Protein AF-A0AAD8H781-F1 (afdb_monomer_lite)

Organism: NCBI:txid360622

pLDDT: mean 81.79, std 10.8, range [47.66, 94.31]

Structure (mmCIF, N/CA/C/O backbone):
data_AF-A0AAD8H781-F1
#
_entry.id   AF-A0AAD8H781-F1
#
loop_
_atom_site.group_PDB
_atom_site.id
_atom_site.type_symbol
_atom_site.label_atom_id
_atom_site.label_alt_id
_atom_site.label_comp_id
_atom_site.label_asym_id
_atom_site.label_entity_id
_atom_site.label_seq_id
_atom_site.pdbx_PDB_ins_code
_atom_site.Cartn_x
_atom_site.Cartn_y
_atom_site.Cartn_z
_atom_site.occupancy
_atom_site.B_iso_or_equiv
_atom_site.auth_seq_id
_atom_site.auth_comp_id
_atom_site.auth_asym_id
_atom_site.auth_atom_id
_atom_site.pdbx_PDB_model_num
ATOM 1 N N . MET A 1 1 ? -4.425 0.579 -6.143 1.00 68.56 1 MET A N 1
ATOM 2 C CA . MET A 1 1 ? -4.266 0.224 -4.716 1.00 68.56 1 MET A CA 1
ATOM 3 C C . MET A 1 1 ? -4.543 1.413 -3.798 1.00 68.56 1 MET A C 1
ATOM 5 O O . MET A 1 1 ? -5.383 1.272 -2.925 1.00 68.56 1 MET A O 1
ATOM 9 N N . LEU A 1 2 ? -3.986 2.608 -4.055 1.00 74.88 2 LEU A N 1
ATOM 10 C CA . LEU A 1 2 ? -4.232 3.822 -3.244 1.00 74.88 2 LEU A CA 1
ATOM 11 C C . LEU A 1 2 ? -5.713 4.171 -2.997 1.00 74.88 2 LEU A C 1
ATOM 13 O O . LEU A 1 2 ? -6.046 4.651 -1.924 1.00 74.88 2 LEU A O 1
ATOM 17 N N . LEU A 1 3 ? -6.609 3.892 -3.950 1.00 78.12 3 LEU A N 1
ATOM 18 C CA . LEU A 1 3 ? -8.045 4.153 -3.799 1.00 78.12 3 LEU A CA 1
ATOM 19 C C . LEU A 1 3 ? -8.687 3.357 -2.647 1.00 78.12 3 LEU A C 1
ATOM 21 O O . LEU A 1 3 ? -9.537 3.896 -1.951 1.00 78.12 3 LEU A O 1
ATOM 25 N N . MET A 1 4 ? -8.256 2.114 -2.399 1.00 82.06 4 MET A N 1
ATOM 26 C CA . MET A 1 4 ? -8.778 1.299 -1.289 1.00 82.06 4 MET A CA 1
ATOM 27 C C . MET A 1 4 ? -8.369 1.890 0.064 1.00 82.06 4 MET A C 1
ATOM 29 O O . MET A 1 4 ? -9.202 2.040 0.952 1.00 82.06 4 MET A O 1
ATOM 33 N N . PHE A 1 5 ? -7.111 2.318 0.187 1.00 81.94 5 PHE A N 1
ATOM 34 C CA . PHE A 1 5 ? -6.621 3.005 1.382 1.00 81.94 5 PHE A CA 1
ATOM 35 C C . PHE A 1 5 ? -7.244 4.388 1.552 1.00 81.94 5 PHE A C 1
ATOM 37 O O . PHE A 1 5 ? -7.528 4.792 2.673 1.00 81.94 5 PHE A O 1
ATOM 44 N N . PHE A 1 6 ? -7.504 5.107 0.462 1.00 84.31 6 PHE A N 1
ATOM 45 C CA . PHE A 1 6 ? -8.221 6.376 0.509 1.00 84.31 6 PHE A CA 1
ATOM 46 C C . PHE A 1 6 ? -9.639 6.188 1.059 1.00 84.31 6 PHE A C 1
ATOM 48 O O . PHE A 1 6 ? -10.019 6.881 1.997 1.00 84.31 6 PHE A O 1
ATOM 55 N N . ILE A 1 7 ? -10.388 5.205 0.545 1.00 85.19 7 ILE A N 1
ATOM 56 C CA . ILE A 1 7 ? -11.724 4.872 1.059 1.00 85.19 7 ILE A CA 1
ATOM 57 C C . ILE A 1 7 ? -11.644 4.471 2.535 1.00 85.19 7 ILE A C 1
ATOM 59 O O . ILE A 1 7 ? -12.426 4.973 3.333 1.00 85.19 7 ILE A O 1
ATOM 63 N N . TYR A 1 8 ? -10.677 3.632 2.916 1.00 85.31 8 TYR A N 1
ATOM 64 C CA . TYR A 1 8 ? -10.462 3.237 4.310 1.00 85.31 8 TYR A CA 1
ATOM 65 C C . TYR A 1 8 ? -10.233 4.444 5.235 1.00 85.31 8 TYR A C 1
ATOM 67 O O . TYR A 1 8 ? -10.896 4.563 6.261 1.00 85.31 8 TYR A O 1
ATOM 75 N N . ASN A 1 9 ? -9.368 5.385 4.843 1.00 85.00 9 ASN A N 1
ATOM 76 C CA . ASN A 1 9 ? -9.113 6.604 5.617 1.00 85.00 9 ASN A CA 1
ATOM 77 C C . ASN A 1 9 ? -10.349 7.509 5.706 1.00 85.00 9 ASN A C 1
ATOM 79 O O . ASN A 1 9 ? -10.623 8.058 6.769 1.00 85.00 9 ASN A O 1
ATOM 83 N N . VAL A 1 10 ? -11.118 7.648 4.619 1.00 86.81 10 VAL A N 1
ATOM 84 C CA . VAL A 1 10 ? -12.384 8.399 4.632 1.00 86.81 10 VAL A CA 1
ATOM 85 C C . VAL A 1 10 ? -13.385 7.747 5.588 1.00 86.81 10 VAL A C 1
ATOM 87 O O . VAL A 1 10 ? -14.028 8.453 6.356 1.00 86.81 10 VAL A O 1
ATOM 90 N N . VAL A 1 11 ? -13.492 6.415 5.587 1.00 85.06 11 VAL A N 1
ATOM 91 C CA . VAL A 1 11 ? -14.375 5.667 6.496 1.00 85.06 11 VAL A CA 1
ATOM 92 C C . VAL A 1 11 ? -13.957 5.847 7.956 1.00 85.06 11 VAL A C 1
ATOM 94 O O . VAL A 1 11 ? -14.825 6.122 8.780 1.00 85.06 11 VAL A O 1
ATOM 97 N N . ILE A 1 12 ? -12.661 5.758 8.278 1.00 85.69 12 ILE A N 1
ATOM 98 C CA . ILE A 1 12 ? -12.159 6.033 9.636 1.00 85.69 12 ILE A CA 1
ATOM 99 C C . ILE A 1 12 ? -12.498 7.462 10.054 1.00 85.69 12 ILE A C 1
ATOM 101 O O . ILE A 1 12 ? -13.052 7.673 11.125 1.00 85.69 12 ILE A O 1
ATOM 105 N N . LEU A 1 13 ? -12.198 8.446 9.204 1.00 86.19 13 LEU A N 1
ATOM 106 C CA . LEU A 1 13 ? -12.417 9.855 9.522 1.00 86.19 13 LEU A CA 1
ATOM 107 C C . LEU A 1 13 ? -13.909 10.137 9.740 1.00 86.19 13 LEU A C 1
ATOM 109 O O . LEU A 1 13 ? -14.270 10.813 10.699 1.00 86.19 13 LEU A O 1
ATOM 113 N N . LEU A 1 14 ? -14.792 9.568 8.914 1.00 85.06 14 LEU A N 1
ATOM 114 C CA . LEU A 1 14 ? -16.237 9.656 9.128 1.00 85.06 14 LEU A CA 1
ATOM 115 C C . LEU A 1 14 ? -16.683 8.947 10.413 1.00 85.06 14 LEU A C 1
ATOM 117 O O . LEU A 1 14 ? -17.562 9.470 11.090 1.00 85.06 14 LEU A O 1
ATOM 121 N N . SER A 1 15 ? -16.106 7.791 10.746 1.00 82.00 15 SER A N 1
ATOM 122 C CA . SER A 1 15 ? -16.411 7.041 11.976 1.00 82.00 15 SER A CA 1
ATOM 123 C C . SER A 1 15 ? -16.009 7.815 13.235 1.00 82.00 15 SER A C 1
ATOM 125 O O . SER A 1 15 ? -16.761 7.845 14.203 1.00 82.00 15 SER A O 1
ATOM 127 N N . GLU A 1 16 ? -14.846 8.468 13.216 1.00 82.12 16 GLU A N 1
ATOM 128 C CA . GLU A 1 16 ? -14.328 9.262 14.339 1.00 82.12 16 GLU A CA 1
ATOM 129 C C . GLU A 1 16 ? -15.050 10.605 14.477 1.00 82.12 16 GLU A C 1
ATOM 131 O O . GLU A 1 16 ? -15.412 11.040 15.570 1.00 82.12 16 GLU A O 1
ATOM 136 N N . GLN A 1 17 ? -15.278 11.289 13.356 1.00 81.56 17 GLN A N 1
ATOM 137 C CA . GLN A 1 17 ? -15.827 12.641 13.363 1.00 81.56 17 GLN A CA 1
ATOM 138 C C . GLN A 1 17 ? -17.357 12.661 13.425 1.00 81.56 17 GLN A C 1
ATOM 140 O O . GLN A 1 17 ? -17.952 13.698 13.728 1.00 81.56 17 GLN A O 1
ATOM 145 N N . THR A 1 18 ? -18.011 11.536 13.132 1.00 75.38 18 THR A N 1
ATOM 146 C CA . THR A 1 18 ? -19.467 11.449 13.099 1.00 75.38 18 THR A CA 1
ATOM 147 C C . THR A 1 18 ? -19.967 10.189 13.801 1.00 75.38 18 THR A C 1
ATOM 149 O O . THR A 1 18 ? -19.508 9.086 13.539 1.00 75.38 18 THR A O 1
ATOM 152 N N . SER A 1 19 ? -20.997 10.318 14.640 1.00 69.81 19 SER A N 1
ATOM 153 C CA . SER A 1 19 ? -21.649 9.168 15.285 1.00 69.81 19 SER A CA 1
ATOM 154 C C . SER A 1 19 ? -22.527 8.337 14.333 1.00 69.81 19 SER A C 1
ATOM 156 O O . SER A 1 19 ? -23.260 7.459 14.786 1.00 69.81 19 SER A O 1
ATOM 158 N N . PHE A 1 20 ? -22.498 8.611 13.022 1.00 63.72 20 PHE A N 1
ATOM 159 C CA . PHE A 1 20 ? -23.349 7.943 12.032 1.00 63.72 20 PHE A CA 1
ATOM 160 C C . PHE A 1 20 ? -22.930 6.494 11.758 1.00 63.72 20 PHE A C 1
ATOM 162 O O . PHE A 1 20 ? -23.773 5.684 11.376 1.00 63.72 20 PHE A O 1
ATOM 169 N N . LEU A 1 21 ? -21.651 6.160 11.950 1.00 65.44 21 LEU A N 1
ATOM 170 C CA . LEU A 1 21 ? -21.103 4.822 11.728 1.00 65.44 21 LEU A CA 1
ATOM 171 C C . LEU A 1 21 ? -20.196 4.431 12.902 1.00 65.44 21 LEU A C 1
ATOM 173 O O . LEU A 1 21 ? -18.981 4.459 12.743 1.00 65.44 21 LEU A O 1
ATOM 177 N N . PRO A 1 22 ? -20.751 4.069 14.075 1.00 67.19 22 PRO A N 1
ATOM 178 C CA . PRO A 1 22 ? -19.955 3.554 15.183 1.00 67.19 22 PRO A CA 1
ATOM 179 C C . PRO A 1 22 ? -19.439 2.156 14.815 1.00 67.19 22 PRO A C 1
ATOM 181 O O . PRO A 1 22 ? -20.069 1.138 15.115 1.00 67.19 22 PRO A O 1
ATOM 184 N N . LEU A 1 23 ? -18.322 2.100 14.092 1.00 72.19 23 LEU A N 1
ATOM 185 C CA . LEU A 1 23 ? -17.661 0.849 13.753 1.00 72.19 23 LEU A CA 1
ATOM 186 C C . LEU A 1 23 ? -16.808 0.393 14.937 1.00 72.19 23 LEU A C 1
ATOM 188 O O . LEU A 1 23 ? -16.073 1.175 15.529 1.00 72.19 23 LEU A O 1
ATOM 192 N N . LEU A 1 24 ? -16.899 -0.894 15.272 1.00 78.19 24 LEU A N 1
ATOM 193 C CA . LEU A 1 24 ? -16.040 -1.491 16.288 1.00 78.19 24 LEU A CA 1
ATOM 194 C C . LEU A 1 24 ? -14.574 -1.392 15.834 1.00 78.19 24 LEU A C 1
ATOM 196 O O . LEU A 1 24 ? -14.274 -1.737 14.692 1.00 78.19 24 LEU A O 1
ATOM 200 N N . GLU A 1 25 ? -13.668 -1.011 16.734 1.00 73.62 25 GLU A N 1
ATOM 201 C CA . GLU A 1 25 ? -12.220 -0.883 16.480 1.00 73.62 25 GLU A CA 1
ATOM 202 C C . GLU A 1 25 ? -11.642 -2.094 15.715 1.00 73.62 25 GLU A C 1
ATOM 204 O O . GLU A 1 25 ? -10.933 -1.969 14.716 1.00 73.62 25 GLU A O 1
ATOM 209 N N . GLY A 1 26 ? -12.039 -3.306 16.120 1.00 78.31 26 GLY A N 1
ATOM 210 C CA . GLY A 1 26 ? -11.622 -4.543 15.459 1.00 78.31 26 GLY A CA 1
ATOM 211 C C . GLY A 1 26 ? -12.125 -4.672 14.017 1.00 78.31 26 GLY A C 1
ATOM 212 O O . GLY A 1 26 ? -11.415 -5.207 13.167 1.00 78.31 26 GLY A O 1
ATOM 213 N N . ALA A 1 27 ? -13.316 -4.151 13.701 1.00 82.69 27 ALA A N 1
ATOM 214 C CA . ALA A 1 27 ? -13.859 -4.164 12.343 1.00 82.69 27 ALA A CA 1
ATOM 215 C C . ALA A 1 27 ? -13.035 -3.278 11.397 1.00 82.69 27 ALA A C 1
ATOM 217 O O . ALA A 1 27 ? -12.799 -3.672 10.255 1.00 82.69 27 ALA A O 1
ATOM 218 N N . LEU A 1 28 ? -12.531 -2.135 11.875 1.00 83.75 28 LEU A N 1
ATOM 219 C CA . LEU A 1 28 ? -11.623 -1.276 11.107 1.00 83.75 28 LEU A CA 1
ATOM 220 C C . LEU A 1 28 ? -10.312 -2.011 10.790 1.00 83.75 28 LEU A C 1
ATOM 222 O O . LEU A 1 28 ? -9.894 -2.041 9.631 1.00 83.75 28 LEU A O 1
ATOM 226 N N . CYS A 1 29 ? -9.730 -2.713 11.767 1.00 84.88 29 CYS A N 1
ATOM 227 C CA . CYS A 1 29 ? -8.548 -3.553 11.541 1.00 84.88 29 CYS A CA 1
ATOM 228 C C . CYS A 1 29 ? -8.794 -4.691 10.526 1.00 84.88 29 CYS A C 1
ATOM 230 O O . CYS A 1 29 ? -7.924 -4.978 9.700 1.00 84.88 29 CYS A O 1
ATOM 232 N N . PHE A 1 30 ? -9.978 -5.316 10.519 1.00 85.50 30 PHE A N 1
ATOM 233 C CA . PHE A 1 30 ? -10.328 -6.329 9.510 1.00 85.50 30 PHE A CA 1
ATOM 234 C C . PHE A 1 30 ? -10.502 -5.741 8.105 1.00 85.50 30 PHE A C 1
ATOM 236 O O . PHE A 1 30 ? -10.071 -6.353 7.121 1.00 85.50 30 PHE A O 1
ATOM 243 N N . ILE A 1 31 ? -11.097 -4.551 7.992 1.00 86.44 31 ILE A N 1
ATOM 244 C CA . ILE A 1 31 ? -11.222 -3.839 6.713 1.00 86.44 31 ILE A CA 1
ATOM 245 C C . ILE A 1 31 ? -9.829 -3.479 6.181 1.00 86.44 31 ILE A C 1
ATOM 247 O O . ILE A 1 31 ? -9.543 -3.733 5.009 1.00 86.44 31 ILE A O 1
ATOM 251 N N . ALA A 1 32 ? -8.939 -2.978 7.045 1.00 86.25 32 ALA A N 1
ATOM 252 C CA . ALA A 1 32 ? -7.545 -2.704 6.697 1.00 86.25 32 ALA A CA 1
ATOM 253 C C . ALA A 1 32 ? -6.826 -3.966 6.202 1.00 86.25 32 ALA A C 1
ATOM 255 O O . ALA A 1 32 ? -6.233 -3.969 5.124 1.00 86.25 32 ALA A O 1
ATOM 256 N N . SER A 1 33 ? -6.943 -5.066 6.951 1.00 87.94 33 SER A N 1
ATOM 257 C CA . SER A 1 33 ? -6.357 -6.361 6.594 1.00 87.94 33 SER A CA 1
ATOM 258 C C . SER A 1 33 ? -6.857 -6.862 5.233 1.00 87.94 33 SER A C 1
ATOM 260 O O . SER A 1 33 ? -6.070 -7.329 4.412 1.00 87.94 33 SER A O 1
ATOM 262 N N . THR A 1 34 ? -8.148 -6.683 4.939 1.00 88.31 34 THR A N 1
ATOM 263 C CA . THR A 1 34 ? -8.740 -7.058 3.646 1.00 88.31 34 THR A CA 1
ATOM 264 C C . THR A 1 34 ? -8.181 -6.214 2.497 1.00 88.31 34 THR A C 1
ATOM 266 O O . THR A 1 34 ? -7.866 -6.758 1.435 1.00 88.31 34 THR A O 1
ATOM 269 N N . ALA A 1 35 ? -7.998 -4.906 2.706 1.00 89.50 35 ALA A N 1
ATOM 270 C CA . ALA A 1 35 ? -7.378 -4.025 1.717 1.00 89.50 35 ALA A CA 1
ATOM 271 C C . ALA A 1 35 ? -5.927 -4.441 1.415 1.00 89.50 35 ALA A C 1
ATOM 273 O O . ALA A 1 35 ? -5.558 -4.570 0.245 1.00 89.50 35 ALA A O 1
ATOM 274 N N . PHE A 1 36 ? -5.138 -4.746 2.451 1.00 90.94 36 PHE A N 1
ATOM 275 C CA . PHE A 1 36 ? -3.784 -5.278 2.281 1.00 90.94 36 PHE A CA 1
ATOM 276 C C . PHE A 1 36 ? -3.768 -6.666 1.633 1.00 90.94 36 PHE A C 1
ATOM 278 O O . PHE A 1 36 ? -2.864 -6.967 0.862 1.00 90.94 36 PHE A O 1
ATOM 285 N N . CYS A 1 37 ? -4.770 -7.511 1.879 1.00 90.75 37 CYS A N 1
ATOM 286 C CA . CYS A 1 37 ? -4.863 -8.833 1.258 1.00 90.75 37 CYS A CA 1
ATOM 287 C C . CYS A 1 37 ? -5.074 -8.741 -0.265 1.00 90.75 37 CYS A C 1
ATOM 289 O O . CYS A 1 37 ? -4.432 -9.460 -1.034 1.00 90.75 37 CYS A O 1
ATOM 291 N N . ALA A 1 38 ? -5.905 -7.799 -0.725 1.00 90.19 38 ALA A N 1
ATOM 292 C CA . ALA A 1 38 ? -6.066 -7.527 -2.155 1.00 90.19 38 ALA A CA 1
ATOM 293 C C . ALA A 1 38 ? -4.752 -7.047 -2.802 1.00 90.19 38 ALA A C 1
ATOM 295 O O . ALA A 1 38 ? -4.409 -7.462 -3.911 1.00 90.19 38 ALA A O 1
ATOM 296 N N . GLU A 1 39 ? -3.994 -6.206 -2.099 1.00 90.12 39 GLU A N 1
ATOM 297 C CA . GLU A 1 39 ? -2.684 -5.738 -2.553 1.00 90.12 39 GLU A CA 1
ATOM 298 C C . 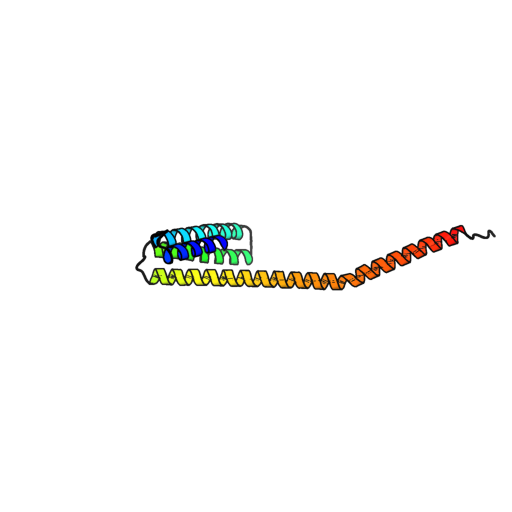GLU A 1 39 ? -1.623 -6.849 -2.549 1.00 90.12 39 GLU A C 1
ATOM 300 O O . GLU A 1 39 ? -0.845 -6.961 -3.499 1.00 90.12 39 GLU A O 1
ATOM 305 N N . TYR A 1 40 ? -1.632 -7.716 -1.536 1.00 90.44 40 TYR A N 1
ATOM 306 C CA . TYR A 1 40 ? -0.757 -8.882 -1.455 1.00 90.44 40 TYR A CA 1
ATOM 307 C C . TYR A 1 40 ? -0.916 -9.767 -2.689 1.00 90.44 40 TYR A C 1
ATOM 309 O O . TYR A 1 40 ? 0.075 -10.117 -3.328 1.00 90.44 40 TYR A O 1
ATOM 317 N N . LEU A 1 41 ? -2.159 -10.088 -3.063 1.00 89.81 41 LEU A N 1
ATOM 318 C CA . LEU A 1 41 ? -2.439 -10.899 -4.247 1.00 89.81 41 LEU A CA 1
ATOM 319 C C . LEU A 1 41 ? -1.954 -10.220 -5.528 1.00 89.81 41 LEU A C 1
ATOM 321 O O . LEU A 1 41 ? -1.412 -10.893 -6.404 1.00 89.81 41 LEU A O 1
ATOM 325 N N . LEU A 1 42 ? -2.099 -8.897 -5.630 1.00 88.69 42 LEU A N 1
ATOM 326 C CA . LEU A 1 42 ? -1.608 -8.146 -6.781 1.00 88.69 42 LEU A CA 1
ATOM 327 C C . LEU A 1 42 ? -0.088 -8.271 -6.906 1.00 88.69 42 LEU A C 1
ATOM 329 O O . LEU A 1 42 ? 0.400 -8.660 -7.968 1.00 88.69 42 LEU A O 1
ATOM 333 N N . PHE A 1 43 ? 0.661 -7.990 -5.839 1.00 86.94 43 PHE A N 1
ATOM 334 C CA . PHE A 1 43 ? 2.121 -8.082 -5.883 1.00 86.94 43 PHE A CA 1
ATOM 335 C C . PHE A 1 43 ? 2.623 -9.514 -6.001 1.00 86.94 43 PHE A C 1
ATOM 337 O O . PHE A 1 43 ? 3.631 -9.739 -6.663 1.00 86.94 43 PHE A O 1
ATOM 344 N N . TYR A 1 44 ? 1.918 -10.485 -5.428 1.00 88.06 44 TYR A N 1
ATOM 345 C CA . TYR A 1 44 ? 2.262 -11.893 -5.561 1.00 88.06 44 TYR A CA 1
ATOM 346 C C . TYR A 1 44 ? 2.105 -12.366 -7.010 1.00 88.06 44 TYR A C 1
ATOM 348 O O . TYR A 1 44 ? 3.045 -12.907 -7.593 1.00 88.06 44 TYR A O 1
ATOM 356 N N . CYS A 1 45 ? 0.957 -12.088 -7.634 1.00 86.19 45 CYS A N 1
ATOM 357 C CA . CYS A 1 45 ? 0.730 -12.395 -9.046 1.00 86.19 45 CYS A CA 1
ATOM 358 C C . CYS A 1 45 ? 1.701 -11.643 -9.959 1.00 86.19 45 CYS A C 1
ATOM 360 O O . CYS A 1 45 ? 2.144 -12.186 -10.963 1.00 86.19 45 CYS A O 1
ATOM 362 N N . HIS A 1 46 ? 2.067 -10.411 -9.612 1.00 85.38 46 HIS A N 1
ATOM 363 C CA . HIS A 1 46 ? 3.048 -9.654 -10.378 1.00 85.38 46 HIS A CA 1
ATOM 364 C C . HIS A 1 46 ? 4.468 -10.223 -10.210 1.00 85.38 46 HIS A C 1
ATOM 366 O O . HIS A 1 46 ? 5.194 -10.378 -11.187 1.00 85.38 46 HIS A O 1
ATOM 372 N N . SER A 1 47 ? 4.848 -10.632 -8.998 1.00 83.19 47 SER A N 1
ATOM 373 C CA . SER A 1 47 ? 6.160 -11.218 -8.702 1.00 83.19 47 SER A CA 1
ATOM 374 C C . SER A 1 47 ? 6.410 -12.515 -9.476 1.00 83.19 47 SER A C 1
ATOM 376 O O . SER A 1 47 ? 7.530 -12.742 -9.925 1.00 83.19 47 SER A O 1
ATOM 378 N N . THR A 1 48 ? 5.385 -13.345 -9.700 1.00 83.50 48 THR A N 1
ATOM 379 C CA . THR A 1 48 ? 5.539 -14.613 -10.441 1.00 83.50 48 THR A CA 1
ATOM 380 C C . THR A 1 48 ? 5.778 -14.428 -11.942 1.00 83.50 48 THR A C 1
ATOM 382 O O . THR A 1 48 ? 6.274 -15.349 -12.596 1.00 83.50 48 THR A O 1
ATOM 385 N N . ILE A 1 49 ? 5.472 -13.246 -12.486 1.00 80.44 49 ILE A N 1
ATOM 386 C CA . ILE A 1 49 ? 5.651 -12.911 -13.906 1.00 80.44 49 ILE A CA 1
ATOM 387 C C . ILE A 1 49 ? 7.089 -12.442 -14.190 1.00 80.44 49 ILE A C 1
ATOM 389 O O . ILE A 1 49 ? 7.609 -12.679 -15.282 1.00 80.44 49 ILE A O 1
ATOM 393 N N . HIS A 1 50 ? 7.767 -11.845 -13.207 1.00 79.69 50 HIS A N 1
ATOM 394 C CA . HIS A 1 50 ? 9.125 -11.319 -13.356 1.00 79.69 50 HIS A CA 1
ATOM 395 C C . HIS A 1 50 ? 10.180 -12.289 -12.800 1.00 79.69 50 HIS A C 1
ATOM 397 O O . HIS A 1 50 ? 10.072 -12.794 -11.685 1.00 79.69 50 HIS A O 1
ATOM 403 N N . LYS A 1 51 ? 11.261 -12.528 -13.556 1.00 80.62 51 LYS A N 1
ATOM 404 C CA . LYS A 1 51 ? 12.446 -13.271 -13.082 1.00 80.62 51 LYS A CA 1
ATOM 405 C C . LYS A 1 51 ? 13.643 -12.331 -12.951 1.00 80.62 51 LYS A C 1
ATOM 407 O O . LYS A 1 51 ? 13.817 -11.435 -13.767 1.00 80.62 51 LYS A O 1
ATOM 412 N N . GLY A 1 52 ? 14.491 -12.552 -11.946 1.00 83.81 52 GLY A N 1
ATOM 413 C CA . GLY A 1 52 ? 15.681 -11.727 -11.694 1.00 83.81 52 GLY A CA 1
ATOM 414 C C . GLY A 1 52 ? 15.485 -10.704 -10.572 1.00 83.81 52 GLY A C 1
ATOM 415 O O . GLY A 1 52 ? 14.706 -10.939 -9.649 1.00 83.81 52 GLY A O 1
ATOM 416 N N . LEU A 1 53 ? 16.229 -9.593 -10.610 1.00 84.69 53 LEU A N 1
ATOM 417 C CA . LEU A 1 53 ? 16.282 -8.604 -9.519 1.00 84.69 53 LEU A CA 1
ATOM 418 C C . LEU A 1 53 ? 14.924 -7.929 -9.255 1.00 84.69 53 LEU A C 1
ATOM 420 O O . LEU A 1 53 ? 14.542 -7.738 -8.105 1.00 84.69 53 LEU A O 1
ATOM 424 N N . GLU A 1 54 ? 14.171 -7.645 -10.317 1.00 83.94 54 GLU A N 1
ATOM 425 C CA . GLU A 1 54 ? 12.812 -7.097 -10.242 1.00 83.94 54 GLU A CA 1
ATOM 426 C C . GLU A 1 54 ? 11.862 -8.043 -9.487 1.00 83.94 54 GLU A C 1
ATOM 428 O O . GLU A 1 54 ? 11.140 -7.622 -8.587 1.00 83.94 54 GLU A O 1
ATOM 433 N N . GLY A 1 55 ? 11.944 -9.352 -9.753 1.00 84.19 55 GLY A N 1
ATOM 434 C CA . GLY A 1 55 ? 11.160 -10.362 -9.037 1.00 84.19 55 GLY A CA 1
ATOM 435 C C . GLY A 1 55 ? 11.476 -10.417 -7.536 1.00 84.19 55 GLY A C 1
ATOM 436 O O . GLY A 1 55 ? 10.556 -10.523 -6.725 1.00 84.19 55 GLY A O 1
ATOM 437 N N . HIS A 1 56 ? 12.753 -10.273 -7.153 1.00 87.56 56 HIS A N 1
ATOM 438 C CA . HIS A 1 56 ? 13.166 -10.221 -5.741 1.00 87.56 56 HIS A CA 1
ATOM 439 C C . HIS A 1 56 ? 12.632 -8.973 -5.031 1.00 87.56 56 HIS A C 1
ATOM 441 O O . HIS A 1 56 ? 12.201 -9.062 -3.882 1.00 87.56 56 HIS A O 1
ATOM 447 N N . TYR A 1 57 ? 12.618 -7.825 -5.715 1.00 87.88 57 TYR A N 1
ATOM 448 C CA . TYR A 1 57 ? 12.015 -6.603 -5.189 1.00 87.88 57 TYR A CA 1
ATOM 449 C C . TYR A 1 57 ? 10.515 -6.786 -4.923 1.00 87.88 57 TYR A C 1
ATOM 451 O O . TYR A 1 57 ? 10.039 -6.464 -3.833 1.00 87.88 57 TYR A O 1
ATOM 459 N N . HIS A 1 58 ? 9.776 -7.378 -5.866 1.00 88.62 58 HIS A N 1
ATOM 460 C CA . HIS A 1 58 ? 8.356 -7.664 -5.655 1.00 88.62 58 HIS A CA 1
ATOM 461 C C . HIS A 1 58 ? 8.119 -8.662 -4.518 1.00 88.62 58 HIS A C 1
ATOM 463 O O . HIS A 1 58 ? 7.179 -8.480 -3.752 1.00 88.62 58 HIS A O 1
ATOM 469 N N . LEU A 1 59 ? 8.990 -9.660 -4.341 1.00 88.75 59 LEU A N 1
ATOM 470 C CA . LEU A 1 59 ? 8.897 -10.613 -3.230 1.00 88.75 59 LEU A CA 1
ATOM 471 C C . LEU A 1 59 ? 9.086 -9.921 -1.868 1.00 88.75 59 LEU A C 1
ATOM 473 O O . LEU A 1 59 ? 8.310 -10.159 -0.943 1.00 88.75 59 LEU A O 1
ATOM 477 N N . LEU A 1 60 ? 10.057 -9.010 -1.745 1.00 90.94 60 LEU A N 1
ATOM 478 C CA . LEU A 1 60 ? 10.220 -8.196 -0.531 1.00 90.94 60 LEU A CA 1
ATOM 479 C C . LEU A 1 60 ? 8.970 -7.357 -0.236 1.00 90.94 60 LEU A C 1
ATOM 481 O O . LEU A 1 60 ? 8.547 -7.260 0.916 1.00 90.94 60 LEU A O 1
ATOM 485 N N . LEU A 1 61 ? 8.348 -6.801 -1.276 1.00 90.44 61 LEU A N 1
ATOM 486 C CA . LEU A 1 61 ? 7.107 -6.039 -1.151 1.00 90.44 61 LEU A CA 1
ATOM 487 C C . LEU A 1 61 ? 5.946 -6.920 -0.659 1.00 90.44 61 LEU A C 1
ATOM 489 O O . LEU A 1 61 ? 5.202 -6.524 0.234 1.00 90.44 61 LEU A O 1
ATOM 493 N N . VAL A 1 62 ? 5.839 -8.146 -1.178 1.00 92.62 62 VAL A N 1
ATOM 494 C CA . VAL A 1 62 ? 4.863 -9.158 -0.741 1.00 92.62 62 VAL A CA 1
ATOM 495 C C . VAL A 1 62 ? 5.045 -9.499 0.744 1.00 92.62 62 VAL A C 1
ATOM 497 O O . VAL A 1 62 ? 4.057 -9.582 1.475 1.00 92.62 62 VAL A O 1
ATOM 500 N N . LEU A 1 63 ? 6.287 -9.646 1.221 1.00 93.00 63 LEU A N 1
ATOM 501 C CA . LEU A 1 63 ? 6.574 -9.891 2.641 1.00 93.00 63 LEU A CA 1
ATOM 502 C C . LEU A 1 63 ? 6.190 -8.703 3.531 1.00 93.00 63 LEU A C 1
ATOM 504 O O . LEU A 1 63 ? 5.612 -8.906 4.599 1.00 93.00 63 LEU A O 1
ATOM 508 N N . LEU A 1 64 ? 6.468 -7.474 3.092 1.00 94.12 64 LEU A N 1
ATOM 509 C CA . LEU A 1 64 ? 6.082 -6.268 3.827 1.00 94.12 64 LEU A CA 1
ATOM 510 C C . LEU A 1 64 ? 4.556 -6.147 3.949 1.00 94.12 64 LEU A C 1
ATOM 512 O O . LEU A 1 64 ? 4.043 -5.867 5.033 1.00 94.12 64 LEU A O 1
ATOM 516 N N . VAL A 1 65 ? 3.821 -6.410 2.866 1.00 93.56 65 VAL A N 1
ATOM 517 C CA . VAL A 1 65 ? 2.351 -6.400 2.892 1.00 93.56 65 VAL A CA 1
ATOM 518 C C . VAL A 1 65 ? 1.811 -7.532 3.773 1.00 93.56 65 VAL A C 1
ATOM 520 O O . VAL A 1 65 ? 0.896 -7.300 4.559 1.00 93.56 65 VAL A O 1
ATOM 523 N N . ALA A 1 66 ? 2.408 -8.729 3.739 1.00 93.75 66 ALA A N 1
ATOM 524 C CA . ALA A 1 66 ? 2.042 -9.811 4.659 1.00 93.75 66 ALA A CA 1
ATOM 525 C C . ALA A 1 66 ? 2.241 -9.420 6.131 1.00 93.75 66 ALA A C 1
ATOM 527 O O . ALA A 1 66 ? 1.405 -9.741 6.976 1.00 93.75 66 ALA A O 1
ATOM 528 N N . PHE A 1 67 ? 3.314 -8.690 6.437 1.00 94.31 67 PHE A N 1
ATOM 529 C CA . PHE A 1 67 ? 3.555 -8.167 7.778 1.00 94.31 67 PHE A CA 1
ATOM 530 C C . PHE A 1 67 ? 2.482 -7.148 8.200 1.00 94.31 67 PHE A C 1
ATOM 532 O O . PHE A 1 67 ? 1.997 -7.216 9.329 1.00 94.31 67 PHE A O 1
ATOM 539 N N . CYS A 1 68 ? 2.031 -6.282 7.284 1.00 93.62 68 CYS A N 1
ATOM 540 C CA . CYS A 1 68 ? 0.907 -5.367 7.528 1.00 93.62 68 CYS A CA 1
ATOM 541 C C . CYS A 1 68 ? -0.395 -6.128 7.830 1.00 93.62 68 CYS A C 1
ATOM 543 O O . CYS A 1 68 ? -1.092 -5.795 8.787 1.00 93.62 68 CYS A O 1
ATOM 545 N N . ILE A 1 69 ? -0.696 -7.191 7.071 1.00 93.38 69 ILE A N 1
ATOM 546 C CA . ILE A 1 69 ? -1.874 -8.050 7.288 1.00 93.38 69 ILE A CA 1
ATOM 547 C C . ILE A 1 69 ? -1.830 -8.679 8.682 1.00 93.38 69 ILE A C 1
ATOM 549 O O . ILE A 1 69 ? -2.804 -8.579 9.429 1.00 93.38 69 ILE A O 1
ATOM 553 N N . LEU A 1 70 ? -0.708 -9.315 9.034 1.00 94.12 70 LEU A N 1
ATOM 554 C CA . LEU A 1 70 ? -0.537 -9.992 10.321 1.00 94.12 70 LEU A CA 1
ATOM 555 C C . LEU A 1 70 ? -0.644 -9.015 11.488 1.00 94.12 70 LEU A C 1
ATOM 557 O O . LEU A 1 70 ? -1.310 -9.317 12.475 1.00 94.12 70 LEU A O 1
ATOM 561 N N . SER A 1 71 ? -0.024 -7.844 11.365 1.00 92.06 71 SER A N 1
ATOM 562 C CA . SER A 1 71 ? -0.054 -6.826 12.408 1.00 92.06 71 SER A CA 1
ATOM 563 C C . SER A 1 71 ? -1.443 -6.193 12.574 1.00 92.06 71 SER A C 1
ATOM 565 O O . SER A 1 71 ? -1.910 -6.036 13.700 1.00 92.06 71 SER A O 1
ATOM 567 N N . SER A 1 72 ? -2.171 -5.945 11.478 1.00 90.94 72 SER A N 1
ATOM 568 C CA . SER A 1 72 ? -3.568 -5.485 11.538 1.00 90.94 72 SER A CA 1
ATOM 569 C C . SER A 1 72 ? -4.494 -6.527 12.182 1.00 90.94 72 SER A C 1
ATOM 571 O O . SER A 1 72 ? -5.341 -6.182 13.003 1.00 90.94 72 SER A O 1
ATOM 573 N N . ILE A 1 73 ? -4.315 -7.818 11.873 1.00 92.50 73 ILE A N 1
ATOM 574 C CA . ILE A 1 73 ? -5.064 -8.897 12.541 1.00 92.50 73 ILE A CA 1
ATOM 575 C C . ILE A 1 73 ? -4.686 -8.973 14.027 1.00 92.50 73 ILE A C 1
ATOM 577 O O . ILE A 1 73 ? -5.562 -9.140 14.873 1.00 92.50 73 ILE A O 1
ATOM 581 N N . ALA A 1 74 ? -3.404 -8.818 14.365 1.00 90.50 74 ALA A N 1
ATOM 582 C CA . ALA A 1 74 ? -2.948 -8.804 15.751 1.00 90.50 74 ALA A CA 1
ATOM 583 C C . ALA A 1 74 ? -3.564 -7.642 16.547 1.00 90.50 74 ALA A C 1
ATOM 585 O O . ALA A 1 74 ? -4.007 -7.867 17.670 1.00 90.50 74 ALA A O 1
ATOM 586 N N . GLY A 1 75 ? -3.676 -6.447 15.957 1.00 86.88 75 GLY A N 1
ATOM 587 C CA . GLY A 1 75 ? -4.385 -5.310 16.557 1.00 86.88 75 GLY A CA 1
ATOM 588 C C . GLY A 1 75 ? -5.869 -5.602 16.811 1.00 86.88 75 GLY A C 1
ATOM 589 O O . GLY A 1 75 ? -6.391 -5.269 17.871 1.00 86.88 75 GLY A O 1
ATOM 590 N N . ALA A 1 76 ? -6.536 -6.324 15.902 1.00 88.56 76 ALA A N 1
ATOM 591 C CA . ALA A 1 76 ? -7.924 -6.751 16.104 1.00 88.56 76 ALA A CA 1
ATOM 592 C C . ALA A 1 76 ? -8.082 -7.792 17.230 1.00 88.56 76 ALA A C 1
ATOM 594 O O . ALA A 1 76 ? -9.074 -7.768 17.958 1.00 88.56 76 ALA A O 1
ATOM 595 N N . LEU A 1 77 ? -7.131 -8.726 17.359 1.00 88.69 77 LEU A N 1
ATOM 596 C CA . LEU A 1 77 ? -7.179 -9.814 18.345 1.00 88.69 77 LEU A CA 1
ATOM 597 C C . LEU A 1 77 ? -6.688 -9.391 19.736 1.00 88.69 77 LEU A C 1
ATOM 599 O O . LEU A 1 77 ? -7.128 -9.956 20.738 1.00 88.69 77 LEU A O 1
ATOM 603 N N . MET A 1 78 ? -5.768 -8.429 19.806 1.00 87.69 78 MET A N 1
ATOM 604 C CA . MET A 1 78 ? -5.138 -7.952 21.039 1.00 87.69 78 MET A CA 1
ATOM 605 C C . MET A 1 78 ? -5.185 -6.413 21.138 1.00 87.69 78 MET A C 1
ATOM 607 O O . MET A 1 78 ? -4.129 -5.774 21.195 1.00 87.69 78 MET A O 1
ATOM 611 N N . PRO A 1 79 ? -6.387 -5.809 21.233 1.00 80.31 79 PRO A N 1
ATOM 612 C CA . PRO A 1 79 ? -6.584 -4.354 21.171 1.00 80.31 79 PRO A CA 1
ATOM 613 C C . PRO A 1 79 ? -6.00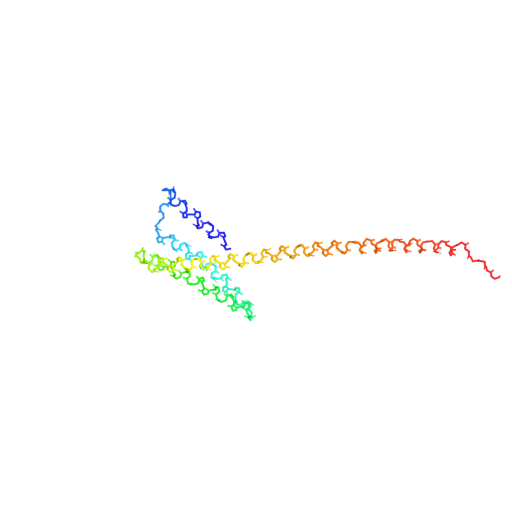1 -3.573 22.362 1.00 80.31 79 PRO A C 1
ATOM 615 O O . PRO A 1 79 ? -6.010 -2.351 22.367 1.00 80.31 79 PRO A O 1
ATOM 618 N N . THR A 1 80 ? -5.515 -4.253 23.404 1.00 86.31 80 THR A N 1
ATOM 619 C CA . THR A 1 80 ? -4.894 -3.618 24.580 1.00 86.31 80 THR A CA 1
ATOM 620 C C . THR A 1 80 ? -3.369 -3.722 24.578 1.00 86.31 80 THR A C 1
ATOM 622 O O . THR A 1 80 ? -2.725 -3.371 25.569 1.00 86.31 80 THR A O 1
ATOM 625 N N . SER A 1 81 ? -2.770 -4.287 23.525 1.00 88.88 81 SER A N 1
ATOM 626 C CA . SER A 1 81 ? -1.339 -4.578 23.496 1.00 88.88 81 SER A CA 1
ATOM 627 C C . SER A 1 81 ? -0.555 -3.493 22.757 1.00 88.88 81 SER A C 1
ATOM 629 O O . SER A 1 81 ? -0.549 -3.418 21.533 1.00 88.88 81 SER A O 1
ATOM 631 N N . PHE A 1 82 ? 0.214 -2.705 23.515 1.00 91.00 82 PHE A N 1
ATOM 632 C CA . PHE A 1 82 ? 1.090 -1.665 22.962 1.00 91.00 82 PHE A CA 1
ATOM 633 C C . PHE A 1 82 ? 2.037 -2.196 21.871 1.00 91.00 82 PHE A C 1
ATOM 635 O O . PHE A 1 82 ? 2.325 -1.511 20.895 1.00 91.00 82 PHE A O 1
ATOM 642 N N . ALA A 1 83 ? 2.520 -3.434 22.020 1.00 90.50 83 ALA A N 1
ATOM 643 C CA . ALA A 1 83 ? 3.391 -4.059 21.033 1.00 90.50 83 ALA A CA 1
ATOM 644 C C . ALA A 1 83 ? 2.683 -4.313 19.690 1.00 90.50 83 ALA A C 1
ATOM 646 O O . ALA A 1 83 ? 3.314 -4.130 18.648 1.00 90.50 83 ALA A O 1
ATOM 647 N N . ALA A 1 84 ? 1.400 -4.701 19.693 1.00 88.94 84 ALA A N 1
ATOM 648 C CA . ALA A 1 84 ? 0.646 -4.878 18.454 1.00 88.94 84 ALA A CA 1
ATOM 649 C C . ALA A 1 84 ? 0.426 -3.528 17.766 1.00 88.94 84 ALA A C 1
ATOM 651 O O . ALA A 1 84 ? 0.748 -3.406 16.584 1.00 88.94 84 ALA A O 1
ATOM 652 N N . ASP A 1 85 ? 0.019 -2.502 18.515 1.00 89.00 85 ASP A N 1
ATOM 653 C CA . ASP A 1 85 ? -0.205 -1.154 17.976 1.00 89.00 85 ASP A CA 1
ATOM 654 C C . ASP A 1 85 ? 1.078 -0.547 17.395 1.00 89.00 85 ASP A C 1
ATOM 656 O O . ASP A 1 85 ? 1.083 -0.034 16.273 1.00 89.00 85 ASP A O 1
ATOM 660 N N . LEU A 1 86 ? 2.200 -0.675 18.114 1.00 92.69 86 LEU A N 1
ATOM 661 C CA . LEU A 1 86 ? 3.507 -0.224 17.637 1.00 92.69 86 LEU A CA 1
ATOM 662 C C . LEU A 1 86 ? 3.933 -0.982 16.375 1.00 92.69 86 LEU A C 1
ATOM 664 O O . LEU A 1 86 ? 4.412 -0.366 15.421 1.00 92.69 86 LEU A O 1
ATOM 668 N N . SER A 1 87 ? 3.754 -2.307 16.349 1.00 92.62 87 SER A N 1
ATOM 669 C CA . SER A 1 87 ? 4.093 -3.114 15.173 1.00 92.62 87 SER A CA 1
ATOM 670 C C . SER A 1 87 ? 3.273 -2.703 13.950 1.00 92.62 87 SER A C 1
ATOM 672 O O . SER A 1 87 ? 3.827 -2.623 12.852 1.00 92.62 87 SER A O 1
ATOM 674 N N . ASN A 1 88 ? 1.999 -2.355 14.153 1.00 90.88 88 ASN A N 1
ATOM 675 C CA . ASN A 1 88 ? 1.093 -1.949 13.086 1.00 90.88 88 ASN A CA 1
ATOM 676 C C . ASN A 1 88 ? 1.489 -0.571 12.563 1.00 90.88 88 ASN A C 1
ATOM 678 O O . ASN A 1 88 ? 1.647 -0.388 11.359 1.00 90.88 88 ASN A O 1
ATOM 682 N N . GLY A 1 89 ? 1.780 0.373 13.462 1.00 90.38 89 GLY A N 1
ATOM 683 C CA . GLY A 1 89 ? 2.290 1.694 13.095 1.00 90.38 89 GLY A CA 1
ATOM 684 C C . GLY A 1 89 ? 3.589 1.631 12.284 1.00 90.38 89 GLY A C 1
ATOM 685 O O . GLY A 1 89 ? 3.701 2.294 11.253 1.00 90.38 89 GLY A O 1
ATOM 686 N N . ILE A 1 90 ? 4.552 0.798 12.696 1.00 93.62 90 ILE A N 1
ATOM 687 C CA . ILE A 1 90 ? 5.816 0.611 11.963 1.00 93.62 90 ILE A CA 1
ATOM 688 C C . ILE A 1 90 ? 5.563 -0.028 10.592 1.00 93.62 90 ILE A C 1
ATOM 690 O O . ILE A 1 90 ? 6.116 0.438 9.593 1.00 93.62 90 ILE A O 1
ATOM 694 N N . ALA A 1 91 ? 4.726 -1.067 10.525 1.00 93.12 91 ALA A N 1
ATOM 695 C CA . ALA A 1 91 ? 4.392 -1.748 9.276 1.00 93.12 91 ALA A CA 1
ATOM 696 C C . ALA A 1 91 ? 3.759 -0.781 8.262 1.00 93.12 91 ALA A C 1
ATOM 698 O O . ALA A 1 91 ? 4.225 -0.677 7.124 1.00 93.12 91 ALA A O 1
ATOM 699 N N . LEU A 1 92 ? 2.764 -0.008 8.708 1.00 90.81 92 LEU A N 1
ATOM 700 C CA . LEU A 1 92 ? 2.099 1.011 7.902 1.00 90.81 92 LEU A CA 1
ATOM 701 C C . LEU A 1 92 ? 3.083 2.090 7.441 1.00 90.81 92 LEU A C 1
ATOM 703 O O . LEU A 1 92 ? 3.123 2.408 6.253 1.00 90.81 92 LEU A O 1
ATOM 707 N N . ALA A 1 93 ? 3.910 2.624 8.345 1.00 92.62 93 ALA A N 1
ATOM 708 C CA . ALA A 1 93 ? 4.883 3.662 8.008 1.00 92.62 93 ALA A CA 1
ATOM 709 C C . ALA A 1 93 ? 5.876 3.195 6.932 1.00 92.62 93 ALA A C 1
ATOM 711 O O . ALA A 1 93 ? 6.128 3.924 5.971 1.00 92.62 93 ALA A O 1
ATOM 712 N N . LEU A 1 94 ? 6.396 1.970 7.051 1.00 93.56 94 LEU A N 1
ATOM 713 C CA . LEU A 1 94 ? 7.301 1.384 6.059 1.00 93.56 94 LEU A CA 1
ATOM 714 C C . LEU A 1 94 ? 6.612 1.179 4.704 1.00 93.56 94 LEU A C 1
ATOM 716 O O . LEU A 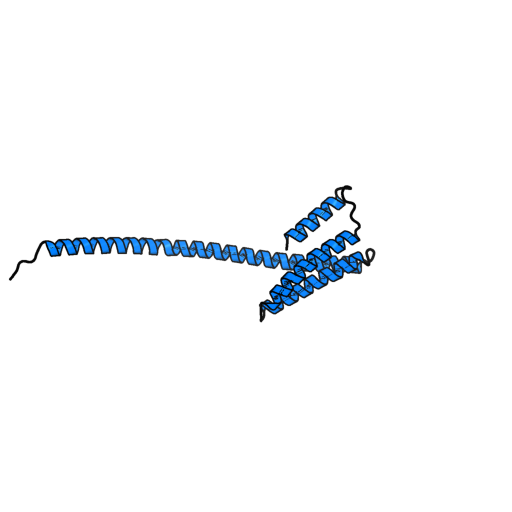1 94 ? 7.192 1.509 3.667 1.00 93.56 94 LEU A O 1
ATOM 720 N N . TRP A 1 95 ? 5.373 0.680 4.702 1.00 91.69 95 TRP A N 1
ATOM 721 C CA . TRP A 1 95 ? 4.607 0.479 3.472 1.00 91.69 95 TRP A CA 1
ATOM 722 C C . TRP A 1 95 ? 4.300 1.804 2.756 1.00 91.69 95 TRP A C 1
ATOM 724 O O . TRP A 1 95 ? 4.535 1.920 1.548 1.00 91.69 95 TRP A O 1
ATOM 734 N N . PHE A 1 96 ? 3.851 2.829 3.489 1.00 90.25 96 PHE A N 1
ATOM 735 C CA . PHE A 1 96 ? 3.590 4.158 2.926 1.00 90.25 96 PHE A CA 1
ATOM 736 C C . PHE A 1 96 ? 4.868 4.826 2.419 1.00 90.25 96 PHE A C 1
ATOM 738 O O . PHE A 1 96 ? 4.858 5.418 1.338 1.00 90.25 96 PHE A O 1
ATOM 745 N N . TYR A 1 97 ? 5.973 4.710 3.159 1.00 91.25 97 TYR A N 1
ATOM 746 C CA . TYR A 1 97 ? 7.264 5.262 2.755 1.00 91.25 97 TYR A CA 1
ATOM 747 C C . TYR A 1 97 ? 7.737 4.666 1.423 1.00 91.25 97 TYR A C 1
ATOM 749 O O . TYR A 1 97 ? 8.029 5.403 0.477 1.00 91.25 97 TYR A O 1
ATOM 757 N N . GLN A 1 98 ? 7.732 3.335 1.310 1.00 91.31 98 GLN A N 1
ATOM 758 C CA . GLN A 1 98 ? 8.167 2.649 0.094 1.00 91.31 98 GLN A CA 1
ATOM 759 C C . GLN A 1 98 ? 7.245 2.933 -1.101 1.00 91.31 98 GLN A C 1
ATOM 761 O O . GLN A 1 98 ? 7.720 3.184 -2.215 1.00 91.31 98 GLN A O 1
ATOM 766 N N . SER A 1 99 ? 5.929 2.930 -0.877 1.00 88.88 99 SER A N 1
ATOM 767 C CA . SER A 1 99 ? 4.934 3.250 -1.907 1.00 88.88 99 SER A CA 1
ATOM 768 C C . SER A 1 99 ? 5.079 4.691 -2.399 1.00 88.88 99 SER A C 1
ATOM 770 O O . SER A 1 99 ? 5.055 4.947 -3.607 1.00 88.88 99 SER A O 1
ATOM 772 N N . GLY A 1 100 ? 5.308 5.627 -1.474 1.00 90.56 100 GLY A N 1
ATOM 773 C CA . GLY A 1 100 ? 5.552 7.035 -1.768 1.00 90.56 100 GLY A CA 1
ATOM 774 C C . GLY A 1 100 ? 6.800 7.232 -2.623 1.00 90.56 100 GLY A C 1
ATOM 775 O O . GLY A 1 100 ? 6.709 7.823 -3.699 1.00 90.56 100 GLY A O 1
ATOM 776 N N . ILE A 1 101 ? 7.937 6.666 -2.213 1.00 91.06 101 ILE A N 1
ATOM 777 C CA . ILE A 1 101 ? 9.194 6.761 -2.973 1.00 91.06 101 ILE A CA 1
ATOM 778 C C . ILE A 1 101 ? 9.045 6.175 -4.371 1.00 91.06 101 ILE A C 1
ATOM 780 O O . ILE A 1 101 ? 9.431 6.817 -5.347 1.00 91.06 101 ILE A O 1
ATOM 784 N N . THR A 1 102 ? 8.452 4.986 -4.482 1.00 89.38 102 THR A N 1
ATOM 785 C CA . THR A 1 102 ? 8.272 4.324 -5.778 1.00 89.38 102 THR A CA 1
ATOM 786 C C . THR A 1 102 ? 7.440 5.205 -6.710 1.00 89.38 102 THR A C 1
ATOM 788 O O . THR A 1 102 ? 7.855 5.473 -7.836 1.00 89.38 102 THR A O 1
ATOM 791 N N . SER A 1 103 ? 6.317 5.741 -6.219 1.00 87.12 103 SER A N 1
ATOM 792 C CA . SER A 1 103 ? 5.455 6.631 -7.005 1.00 87.12 103 SER A CA 1
ATOM 793 C C . SER A 1 103 ? 6.148 7.938 -7.410 1.00 87.12 103 SER A C 1
ATOM 795 O O . SER A 1 103 ? 6.017 8.369 -8.557 1.00 87.12 103 SER A O 1
ATOM 797 N N . ALA A 1 104 ? 6.942 8.536 -6.516 1.00 91.12 104 ALA A N 1
ATOM 798 C CA . ALA A 1 104 ? 7.693 9.756 -6.795 1.00 91.12 104 ALA A CA 1
ATOM 799 C C . ALA A 1 104 ? 8.766 9.528 -7.868 1.00 91.12 104 ALA A C 1
ATOM 801 O O . ALA A 1 104 ? 8.896 10.333 -8.791 1.00 91.12 104 ALA A O 1
ATOM 802 N N . ILE A 1 105 ? 9.492 8.407 -7.791 1.00 91.00 105 ILE A N 1
ATOM 803 C CA . ILE A 1 105 ? 10.488 8.024 -8.798 1.00 91.00 105 ILE A CA 1
ATOM 804 C C . ILE A 1 105 ? 9.812 7.780 -10.152 1.00 91.00 105 ILE A C 1
ATOM 806 O O . ILE A 1 105 ? 10.291 8.292 -11.163 1.00 91.00 105 ILE A O 1
ATOM 810 N N . THR A 1 106 ? 8.688 7.057 -10.196 1.00 88.62 106 THR A N 1
ATOM 811 C CA . THR A 1 106 ? 7.949 6.826 -11.448 1.00 88.62 106 THR A CA 1
ATOM 812 C C . THR A 1 106 ? 7.452 8.134 -12.065 1.00 88.62 106 THR A C 1
ATOM 814 O O . THR A 1 106 ? 7.597 8.327 -13.272 1.00 88.62 106 THR A O 1
ATOM 817 N N . LEU A 1 107 ? 6.922 9.062 -11.262 1.00 90.19 107 LEU A N 1
ATOM 818 C CA . LEU A 1 107 ? 6.487 10.375 -11.746 1.00 90.19 107 LEU A CA 1
ATOM 819 C C . LEU A 1 107 ? 7.654 11.211 -12.272 1.00 90.19 107 LEU A C 1
ATOM 821 O O . LEU A 1 107 ? 7.539 11.796 -13.348 1.00 90.19 107 LEU A O 1
ATOM 825 N N . LEU A 1 108 ? 8.787 11.233 -11.564 1.00 91.62 108 LEU A N 1
ATOM 826 C CA . LEU A 1 108 ? 9.989 11.922 -12.031 1.00 91.62 108 LEU A CA 1
ATOM 827 C C . LEU A 1 108 ? 10.496 11.314 -13.343 1.00 91.62 108 LEU A C 1
ATOM 829 O O . LEU A 1 108 ? 10.847 12.051 -14.259 1.00 91.62 108 LEU A O 1
ATOM 833 N N . TYR A 1 109 ? 10.488 9.986 -13.462 1.00 90.31 109 TYR A N 1
ATOM 834 C CA . TYR A 1 109 ? 10.884 9.293 -14.684 1.00 90.31 109 TYR A CA 1
ATOM 835 C C . TYR A 1 109 ? 9.958 9.637 -15.857 1.00 90.31 109 TYR A C 1
ATOM 837 O O . TYR A 1 109 ? 10.436 9.994 -16.933 1.00 90.31 109 TYR A O 1
ATOM 845 N N . MET A 1 110 ? 8.636 9.603 -15.652 1.00 88.88 110 MET A N 1
ATOM 846 C CA . MET A 1 110 ? 7.661 10.003 -16.674 1.00 88.88 110 MET A CA 1
ATOM 847 C C . MET A 1 110 ? 7.810 11.479 -17.064 1.00 88.88 110 MET A C 1
ATOM 849 O O . MET A 1 110 ? 7.743 11.797 -18.250 1.00 88.88 110 MET A O 1
ATOM 853 N N . TYR A 1 111 ? 8.052 12.362 -16.093 1.00 88.81 111 TYR A N 1
ATOM 854 C CA . TYR A 1 111 ? 8.270 13.793 -16.317 1.00 88.81 111 TYR A CA 1
ATOM 855 C C . TYR A 1 111 ? 9.565 14.071 -17.094 1.00 88.81 111 TYR A C 1
ATOM 857 O O . TYR A 1 111 ? 9.577 14.852 -18.044 1.00 88.81 111 TYR A O 1
ATOM 865 N N . MET A 1 112 ? 10.658 13.394 -16.740 1.00 90.19 112 MET A N 1
ATOM 866 C CA . MET A 1 112 ? 11.919 13.493 -17.473 1.00 90.19 112 MET A CA 1
ATOM 867 C C . MET A 1 112 ? 11.781 12.943 -18.891 1.00 90.19 112 MET A C 1
ATOM 869 O O . MET A 1 112 ? 12.249 13.582 -19.829 1.00 90.19 112 MET A O 1
ATOM 873 N N . ASN A 1 113 ? 11.100 11.808 -19.070 1.00 90.88 113 ASN A N 1
ATOM 874 C CA . ASN A 1 113 ? 10.896 11.204 -20.383 1.00 90.88 113 ASN A CA 1
ATOM 875 C C . ASN A 1 113 ? 10.022 12.078 -21.298 1.00 90.88 113 ASN A C 1
ATOM 877 O O . ASN A 1 113 ? 10.348 12.241 -22.471 1.00 90.88 113 ASN A O 1
ATOM 881 N N . SER A 1 114 ? 8.947 12.686 -20.784 1.00 83.00 114 SER A N 1
ATOM 882 C CA . SER A 1 114 ? 8.112 13.597 -21.578 1.00 83.00 114 SER A CA 1
ATOM 883 C C . SER A 1 114 ? 8.879 14.856 -21.990 1.00 83.00 114 SER A C 1
ATOM 885 O O . SER A 1 114 ? 8.806 15.256 -23.150 1.00 83.00 114 SER A O 1
ATOM 887 N N . HIS A 1 115 ? 9.688 15.428 -21.095 1.00 83.25 115 HIS A N 1
ATOM 888 C CA . HIS A 1 115 ? 10.529 16.580 -21.418 1.00 83.25 115 HIS A CA 1
ATOM 889 C C . HIS A 1 115 ? 11.632 16.232 -22.434 1.00 83.25 115 HIS A C 1
ATOM 891 O O . HIS A 1 115 ? 11.881 16.997 -23.367 1.00 83.25 115 HIS A O 1
ATOM 897 N N . TRP A 1 116 ? 12.265 15.061 -22.304 1.00 76.94 116 TRP A N 1
ATOM 898 C CA . TRP A 1 116 ? 13.254 14.569 -23.271 1.00 76.94 116 TRP A CA 1
ATOM 899 C C . TRP A 1 116 ? 12.639 14.328 -24.651 1.00 76.94 116 TRP A C 1
ATOM 901 O O . TRP A 1 116 ? 13.232 14.702 -25.665 1.00 76.94 116 TRP A O 1
ATOM 911 N N . LEU A 1 117 ? 11.442 13.738 -24.701 1.00 75.62 117 LEU A N 1
ATOM 912 C CA . LEU A 1 117 ? 10.706 13.510 -25.945 1.00 75.62 117 LEU A CA 1
ATOM 913 C C . LEU A 1 117 ? 10.315 14.827 -26.623 1.00 75.62 117 LEU A C 1
ATOM 915 O O . LEU A 1 117 ? 10.497 14.950 -27.833 1.00 75.62 117 LEU A O 1
ATOM 919 N N . VAL A 1 118 ? 9.845 15.821 -25.864 1.00 79.25 118 VAL A N 1
ATOM 920 C CA . VAL A 1 118 ? 9.526 17.159 -26.394 1.00 79.25 118 VAL A CA 1
ATOM 921 C C . VAL A 1 118 ? 10.786 17.849 -26.920 1.00 79.25 118 VAL A C 1
ATOM 923 O O . VAL A 1 118 ? 10.800 18.289 -28.067 1.00 79.25 118 VAL A O 1
ATOM 926 N N . SER A 1 119 ? 11.876 17.846 -26.149 1.00 82.19 119 SER A N 1
ATOM 927 C CA . SER A 1 119 ? 13.159 18.433 -26.557 1.00 82.19 119 SER A CA 1
ATOM 928 C C . SER A 1 119 ? 13.739 17.762 -27.813 1.00 82.19 119 SER A C 1
ATOM 930 O O . SER A 1 119 ? 14.202 18.436 -28.733 1.00 82.19 119 SER A O 1
ATOM 932 N N . SER A 1 120 ? 13.641 16.432 -27.909 1.00 76.31 120 SER A N 1
ATOM 933 C CA . SER A 1 120 ? 14.077 15.671 -29.090 1.00 76.31 120 SER A CA 1
ATOM 934 C C . SER A 1 120 ? 13.207 15.946 -30.315 1.00 76.31 120 SER A C 1
ATOM 936 O O . SER A 1 120 ? 13.716 16.042 -31.434 1.00 76.31 120 SER A O 1
ATOM 938 N N . TYR A 1 121 ? 11.893 16.080 -30.122 1.00 71.31 121 TYR A N 1
ATOM 939 C CA . TYR A 1 121 ? 10.959 16.415 -31.192 1.00 71.31 121 TYR A CA 1
ATOM 940 C C . TYR A 1 121 ? 11.210 17.829 -31.735 1.00 71.31 121 TYR A C 1
ATOM 942 O O . TYR A 1 121 ? 11.282 18.017 -32.952 1.00 71.31 121 TYR A O 1
ATOM 950 N N . GLU A 1 122 ? 11.418 18.809 -30.854 1.00 75.75 122 GLU A N 1
ATOM 951 C CA . GLU A 1 122 ? 11.782 20.177 -31.236 1.00 75.75 122 GLU A CA 1
ATOM 952 C C . GLU A 1 122 ? 13.143 20.237 -31.937 1.00 75.75 122 GLU A C 1
ATOM 954 O O . GLU A 1 122 ? 13.261 20.895 -32.970 1.00 75.75 122 GLU A O 1
ATOM 959 N N . ALA A 1 123 ? 14.144 19.487 -31.466 1.00 76.38 123 ALA A N 1
ATOM 960 C CA . ALA A 1 123 ? 15.446 19.394 -32.128 1.00 76.38 123 ALA A CA 1
ATOM 961 C C . ALA A 1 123 ? 15.363 18.753 -33.529 1.00 76.38 123 ALA A C 1
ATOM 963 O O . ALA A 1 123 ? 16.133 19.110 -34.421 1.00 76.38 123 ALA A O 1
ATOM 964 N N . ALA A 1 124 ? 14.415 17.837 -33.759 1.00 69.75 124 ALA A N 1
ATOM 965 C CA . ALA A 1 124 ? 14.183 17.198 -35.057 1.00 69.75 124 ALA A CA 1
ATOM 966 C C . ALA A 1 124 ? 13.311 18.035 -36.023 1.00 69.75 124 ALA A C 1
ATOM 968 O O . ALA A 1 124 ? 13.377 17.842 -37.244 1.00 69.75 124 ALA A O 1
ATOM 969 N N . SER A 1 125 ? 12.511 18.972 -35.505 1.00 72.44 125 SER A N 1
ATOM 970 C CA . SER A 1 125 ? 11.660 19.897 -36.273 1.00 72.44 125 SER A CA 1
ATOM 971 C C . SER A 1 125 ? 12.400 20.678 -37.381 1.00 72.44 125 SER A C 1
ATOM 973 O O . SER A 1 125 ? 11.949 20.638 -38.537 1.00 72.44 125 SER A O 1
ATOM 975 N N . PRO A 1 126 ? 13.556 21.331 -37.128 1.00 68.19 126 PRO A N 1
ATOM 976 C CA . PRO A 1 126 ? 14.275 22.062 -38.168 1.00 68.19 126 PRO A CA 1
ATOM 977 C C . PRO A 1 126 ? 14.759 21.136 -39.289 1.00 68.19 126 PRO A C 1
ATOM 979 O O . PRO A 1 126 ? 14.577 21.467 -40.457 1.00 68.19 126 PRO A O 1
ATOM 982 N N . TYR A 1 127 ? 15.248 19.930 -38.975 1.00 65.44 127 TYR A N 1
ATOM 983 C CA . TYR A 1 127 ? 15.681 18.961 -39.991 1.00 65.44 127 TYR A CA 1
ATOM 984 C C . TYR A 1 127 ? 14.527 18.449 -40.860 1.00 65.44 127 TYR A C 1
ATOM 986 O O . TYR A 1 127 ? 14.696 18.270 -42.070 1.00 65.44 127 TYR A O 1
ATOM 994 N N . ARG A 1 128 ? 13.337 18.240 -40.279 1.00 64.19 128 ARG A N 1
ATOM 995 C CA . ARG A 1 128 ? 12.131 17.857 -41.035 1.00 64.19 128 ARG A CA 1
ATOM 996 C C . ARG A 1 128 ? 11.702 18.976 -41.985 1.00 64.19 128 ARG A C 1
ATOM 998 O O . ARG A 1 128 ? 11.419 18.715 -43.154 1.00 64.19 128 ARG A O 1
ATOM 1005 N N . THR A 1 129 ? 11.709 20.212 -41.498 1.00 65.38 129 THR A N 1
ATOM 1006 C CA . THR A 1 129 ? 11.350 21.399 -42.285 1.00 65.38 129 THR A CA 1
ATOM 1007 C C . THR A 1 129 ? 12.352 21.618 -43.422 1.00 65.38 129 THR A C 1
ATOM 1009 O O . THR A 1 129 ? 11.962 21.836 -44.567 1.00 65.38 129 THR A O 1
ATOM 1012 N N . GLN A 1 130 ? 13.646 21.444 -43.152 1.00 70.94 130 GLN A N 1
ATOM 1013 C CA . GLN A 1 130 ? 14.720 21.597 -44.133 1.00 70.94 130 GLN A CA 1
ATOM 1014 C C . GLN A 1 130 ? 14.712 20.480 -45.191 1.00 70.94 130 GLN A C 1
ATOM 1016 O O . GLN A 1 130 ? 14.901 20.764 -46.373 1.00 70.94 130 GLN A O 1
ATOM 1021 N N . ARG A 1 131 ? 14.398 19.228 -44.816 1.00 70.88 131 ARG A N 1
ATOM 1022 C CA . ARG A 1 131 ? 14.169 18.130 -45.778 1.00 70.88 131 ARG A CA 1
ATOM 1023 C C . ARG A 1 131 ? 12.967 18.385 -46.684 1.00 70.88 131 ARG A C 1
ATOM 1025 O O . ARG A 1 131 ? 13.061 18.106 -47.875 1.00 70.88 131 ARG A O 1
ATOM 1032 N N . LEU A 1 132 ? 11.863 18.909 -46.151 1.00 71.75 132 LEU A N 1
ATOM 1033 C CA . LEU A 1 132 ? 10.678 19.254 -46.945 1.00 71.75 132 LEU A CA 1
ATOM 1034 C C . LEU A 1 132 ? 10.963 20.402 -47.921 1.00 71.75 132 LEU A C 1
ATOM 1036 O O . LEU A 1 132 ? 10.600 20.307 -49.091 1.00 71.75 132 LEU A O 1
ATOM 1040 N N . TYR A 1 133 ? 11.684 21.437 -47.482 1.00 68.56 133 TYR A N 1
ATOM 1041 C CA . TYR A 1 133 ? 12.149 22.511 -48.365 1.00 68.56 133 TYR A CA 1
ATOM 1042 C C . TYR A 1 133 ? 13.079 21.993 -49.467 1.00 68.56 133 TYR A C 1
ATOM 1044 O O . TYR A 1 133 ? 12.921 22.361 -50.633 1.00 68.56 133 TYR A O 1
ATOM 1052 N N . LEU A 1 134 ? 14.022 21.110 -49.123 1.00 79.31 134 LEU A N 1
ATOM 1053 C CA . LEU A 1 134 ? 14.935 20.516 -50.094 1.00 79.31 134 LEU A CA 1
ATOM 1054 C 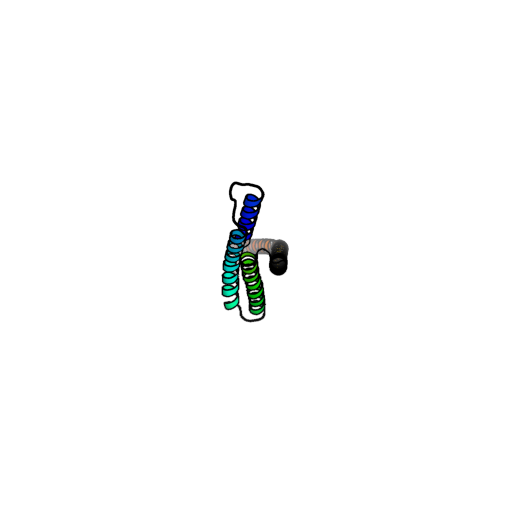C . LEU A 1 134 ? 14.178 19.638 -51.103 1.00 79.31 134 LEU A C 1
ATOM 1056 O O . LEU A 1 134 ? 14.377 19.803 -52.305 1.00 79.31 134 LEU A O 1
ATOM 1060 N N . ALA A 1 135 ? 13.263 18.781 -50.643 1.00 76.88 135 ALA A N 1
ATOM 1061 C CA . ALA A 1 135 ? 12.423 17.945 -51.503 1.00 76.88 135 ALA A CA 1
ATOM 1062 C C . ALA A 1 135 ? 11.557 18.789 -52.452 1.00 76.88 135 ALA A C 1
ATOM 1064 O O . ALA A 1 135 ? 11.509 18.514 -53.649 1.00 76.88 135 ALA A O 1
ATOM 1065 N N . HIS A 1 136 ? 10.953 19.870 -51.951 1.00 79.88 136 HIS A N 1
ATOM 1066 C CA . HIS A 1 136 ? 10.195 20.810 -52.776 1.00 79.88 136 HIS A CA 1
ATOM 1067 C C . HIS A 1 136 ? 11.087 21.521 -53.814 1.00 79.88 136 HIS A C 1
ATOM 1069 O O . HIS A 1 136 ? 10.700 21.661 -54.973 1.00 79.88 136 HIS A O 1
ATOM 1075 N N . SER A 1 137 ? 12.314 21.911 -53.443 1.00 78.06 137 SER A N 1
ATOM 1076 C CA . SER A 1 137 ? 13.274 22.537 -54.370 1.00 78.06 137 SER A CA 1
ATOM 1077 C C . SER A 1 137 ? 13.768 21.589 -55.472 1.00 78.06 137 SER A C 1
ATOM 1079 O O . SER A 1 137 ? 14.029 22.026 -56.594 1.00 78.06 137 SER A O 1
ATOM 1081 N N . LEU A 1 138 ? 13.896 20.293 -55.169 1.00 79.88 138 LEU A N 1
ATOM 1082 C CA . LEU A 1 138 ? 14.294 19.265 -56.132 1.00 79.88 138 LEU A CA 1
ATOM 1083 C C . LEU A 1 138 ? 13.146 18.936 -57.086 1.00 79.88 138 LEU A C 1
ATOM 1085 O O . LEU A 1 138 ? 13.361 18.934 -58.294 1.00 79.88 138 LEU A O 1
ATOM 1089 N N . ALA A 1 139 ? 11.922 18.792 -56.571 1.00 74.88 139 ALA A N 1
ATOM 1090 C CA . ALA A 1 139 ? 10.730 18.604 -57.398 1.00 74.88 139 ALA A CA 1
ATOM 1091 C C . ALA A 1 139 ? 10.529 19.766 -58.388 1.00 74.88 139 ALA A C 1
ATOM 1093 O O . ALA A 1 139 ? 10.196 19.550 -59.551 1.00 74.88 139 ALA A O 1
ATOM 1094 N N . LYS A 1 140 ? 10.797 21.006 -57.959 1.00 76.81 140 LYS A N 1
ATOM 1095 C CA . LYS A 1 140 ? 10.711 22.178 -58.840 1.00 76.81 140 LYS A CA 1
ATOM 1096 C C . LYS A 1 140 ? 11.758 22.144 -59.962 1.00 76.81 140 LYS A C 1
ATOM 1098 O O . LYS A 1 140 ? 11.435 22.487 -61.094 1.00 76.81 140 LYS A O 1
ATOM 1103 N N . ARG A 1 141 ? 12.983 21.690 -59.666 1.00 70.56 141 ARG A N 1
ATOM 1104 C CA . ARG A 1 141 ? 14.055 21.533 -60.666 1.00 70.56 141 ARG A CA 1
ATOM 1105 C C . ARG A 1 141 ? 13.790 20.409 -61.662 1.00 70.56 141 ARG A C 1
ATOM 1107 O O . ARG A 1 141 ? 14.111 20.580 -62.831 1.00 70.56 141 ARG A O 1
ATOM 1114 N N . GLU A 1 142 ? 13.186 19.303 -61.237 1.00 71.75 142 GLU A N 1
ATOM 1115 C CA . GLU A 1 142 ? 12.790 18.223 -62.153 1.00 71.75 142 GLU A CA 1
ATOM 1116 C C . GLU A 1 142 ? 11.746 18.693 -63.174 1.00 71.75 142 GLU A C 1
ATOM 1118 O O . GLU A 1 142 ? 11.896 18.444 -64.368 1.00 71.75 142 GLU A O 1
ATOM 1123 N N . VAL A 1 143 ? 10.734 19.449 -62.732 1.00 69.25 143 VAL A N 1
ATOM 1124 C CA . VAL A 1 143 ? 9.724 20.033 -63.632 1.00 69.25 143 VAL A CA 1
ATOM 1125 C C . VAL A 1 143 ? 10.351 21.035 -64.610 1.00 69.25 143 VAL A C 1
ATOM 1127 O O . VAL A 1 143 ? 9.962 21.086 -65.777 1.00 69.25 143 VAL A O 1
ATOM 1130 N N . GLU A 1 144 ? 11.328 21.824 -64.160 1.00 69.62 144 GLU A N 1
ATOM 1131 C CA . GLU A 1 144 ? 12.064 22.765 -65.012 1.00 69.62 144 GLU A CA 1
ATOM 1132 C C . GLU A 1 144 ? 12.924 22.029 -66.061 1.00 69.62 144 GLU A C 1
ATOM 1134 O O . GLU A 1 144 ? 12.848 22.354 -67.244 1.00 69.62 144 GLU A O 1
ATOM 1139 N N . CYS A 1 145 ? 13.670 20.988 -65.666 1.00 60.34 145 CYS A N 1
ATOM 1140 C CA . CYS A 1 145 ? 14.458 20.153 -66.585 1.00 60.34 145 CYS A CA 1
ATOM 1141 C C . CYS A 1 145 ? 13.586 19.416 -67.609 1.00 60.34 145 CYS A C 1
ATOM 1143 O O . CYS A 1 145 ? 13.930 19.389 -68.790 1.00 60.34 145 CYS A O 1
ATOM 1145 N N . GLY A 1 146 ? 12.446 18.860 -67.186 1.00 65.06 146 GLY A N 1
ATOM 1146 C CA . GLY A 1 14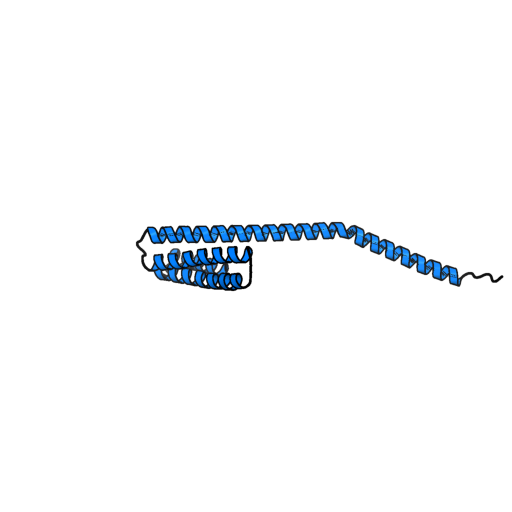6 ? 11.488 18.231 -68.100 1.00 65.06 146 GLY A CA 1
ATOM 1147 C C . GLY A 1 146 ? 10.947 19.217 -69.140 1.00 65.06 146 GLY A C 1
ATOM 1148 O O . GLY A 1 146 ? 10.826 18.877 -70.312 1.00 65.06 146 GLY A O 1
ATOM 1149 N N . ARG A 1 147 ? 10.715 20.476 -68.745 1.00 58.47 147 ARG A N 1
ATOM 1150 C CA . ARG A 1 147 ? 10.275 21.538 -69.663 1.00 58.47 147 ARG A CA 1
ATOM 1151 C C . ARG A 1 147 ? 11.372 21.983 -70.639 1.00 58.47 147 ARG A C 1
ATOM 1153 O O . ARG A 1 147 ? 11.056 22.346 -71.765 1.00 58.47 147 ARG A O 1
ATOM 1160 N N . ILE A 1 148 ? 12.642 21.963 -70.230 1.00 59.34 148 ILE A N 1
ATOM 1161 C CA . ILE A 1 148 ? 13.783 22.303 -71.102 1.00 59.34 148 ILE A CA 1
ATOM 1162 C C . ILE A 1 148 ? 14.018 21.207 -72.155 1.00 59.34 148 ILE A C 1
ATOM 1164 O O . ILE A 1 148 ? 14.296 21.529 -73.308 1.00 59.34 148 ILE A O 1
ATOM 1168 N N . LEU A 1 149 ? 13.852 19.931 -71.792 1.00 57.62 149 LEU A N 1
ATOM 1169 C CA . LEU A 1 149 ? 13.972 18.800 -72.724 1.00 57.62 149 LEU A CA 1
ATOM 1170 C C . LEU A 1 149 ? 12.867 18.776 -73.794 1.00 57.62 149 LEU A C 1
ATOM 1172 O O . LEU A 1 149 ? 13.135 18.389 -74.927 1.00 57.62 149 LEU A O 1
ATOM 1176 N N . GLU A 1 150 ? 11.662 19.251 -73.476 1.00 56.66 150 GLU A N 1
ATOM 1177 C CA . GLU A 1 150 ? 10.563 19.408 -74.447 1.00 56.66 150 GLU A CA 1
ATOM 1178 C C . GLU A 1 150 ? 10.781 20.584 -75.428 1.00 56.66 150 GLU A C 1
ATOM 1180 O O . GLU A 1 150 ? 10.141 20.638 -76.476 1.00 56.66 150 GLU A O 1
ATOM 1185 N N . LEU A 1 151 ? 11.679 21.532 -75.117 1.00 57.78 151 LEU A N 1
ATOM 1186 C CA . LEU A 1 151 ? 11.852 22.789 -75.865 1.00 57.78 151 LEU A CA 1
ATOM 1187 C C . LEU A 1 151 ? 13.100 22.861 -76.761 1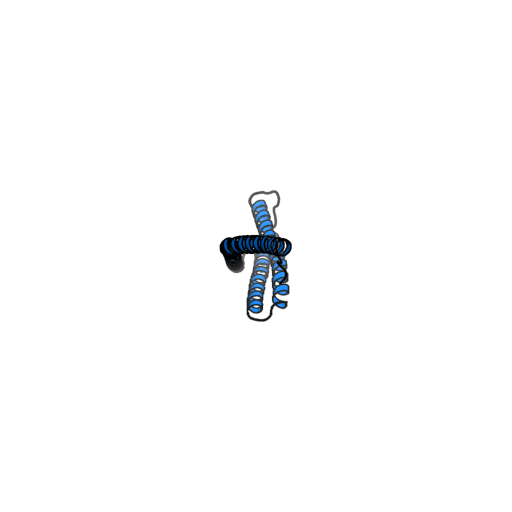.00 57.78 151 LEU A C 1
ATOM 1189 O O . LEU A 1 151 ? 13.290 23.877 -77.433 1.00 57.78 151 LEU A O 1
ATOM 1193 N N . GLY A 1 152 ? 13.949 21.833 -76.834 1.00 56.09 152 GLY A N 1
ATOM 1194 C CA . GLY A 1 152 ? 15.135 21.936 -77.684 1.00 56.09 152 GLY A CA 1
ATOM 1195 C C . GLY A 1 152 ? 15.939 20.661 -77.870 1.00 56.09 152 GLY A C 1
ATOM 1196 O O . GLY A 1 152 ? 16.851 20.380 -77.100 1.00 56.09 152 GLY A O 1
ATOM 1197 N N . TRP A 1 153 ? 15.693 19.978 -78.986 1.00 47.66 153 TRP A N 1
ATOM 1198 C CA . TRP A 1 153 ? 16.712 19.172 -79.653 1.00 47.66 153 TRP A CA 1
ATOM 1199 C C . TRP A 1 153 ? 16.940 19.742 -81.060 1.00 47.66 153 TRP A C 1
ATOM 1201 O O . TRP A 1 153 ? 16.133 19.477 -81.953 1.00 47.66 153 TRP A O 1
ATOM 1211 N N . PRO A 1 154 ? 17.992 20.545 -81.307 1.00 50.50 154 PRO A N 1
ATOM 1212 C CA . PRO A 1 154 ? 18.438 20.768 -82.671 1.00 50.50 154 PRO A CA 1
ATOM 1213 C C . PRO A 1 154 ? 19.125 19.473 -83.120 1.00 50.50 154 PRO A C 1
ATOM 1215 O O . PRO A 1 154 ? 20.159 19.082 -82.580 1.00 50.50 154 PRO A O 1
ATOM 1218 N N . GLY A 1 155 ? 18.481 18.753 -84.041 1.00 51.66 155 GLY A N 1
ATOM 1219 C CA . GLY A 1 155 ? 19.089 17.605 -84.713 1.00 51.66 155 GLY A CA 1
ATOM 1220 C C . GLY A 1 155 ? 20.382 18.003 -85.442 1.00 51.66 155 GLY A C 1
ATOM 1221 O O . GLY A 1 155 ? 20.570 19.192 -85.706 1.00 51.66 155 GLY A O 1
ATOM 1222 N N . PRO A 1 156 ? 21.270 17.028 -85.709 1.00 49.78 156 PRO A N 1
ATOM 1223 C CA . PRO A 1 156 ? 22.573 17.265 -86.331 1.00 49.78 156 PRO A CA 1
ATOM 1224 C C . PRO A 1 156 ? 22.481 17.939 -87.704 1.00 49.78 156 PRO A C 1
ATOM 1226 O O . PRO A 1 156 ? 21.473 17.713 -88.414 1.00 49.78 156 PRO A O 1
#

Sequence (156 aa):
MLLMFFIYNVVILLSEQTSFLPLLEGALCFIASTAFCAEYLLFYCHSTIHKGLEGHYHLLLVLLVAFCILSSIAGALMPTSFAADLSNGIALALWFYQSGITSAITLLYMYMNSHWLVSSYEAASPYRTQRLYLAHSLAKREVECGRILELGWPGP

InterPro domains:
  IPR006904 Protein of unknown function DUF716 [PF04819] (26-101)

Secondary structure (DSSP, 8-state):
-HHHHHHHHHHHHHHHH-TT----HHHHHHHHHHHHHHHHHHHHHHHTT--SHHHHHHHHHHHHHHHHHHHHHHHHH-TT-HHHHHHHHHHHHHHHHHHHHHHHHHHHHHHHHHHHHHHHHHHHHHHHHHHHHHHHHHHHHHHHHHHHHTT-----

Foldseek 3Di:
DVVLVVVLVVVVCCCVVDVPDVDDPLVSLVSQLVSLVVVLVVLVVVLVVDDDPVSVVSVVLSVLSVQLNVLSNVCSVCVPDPVSVVSNVVSVVVNCVVVVVVVVVVVVVVVVVVVVVVVVVVVCVVVVVVVVVVVVVVVVVVVVVVVVVVPDDPDD

Radius of gyration: 31.99 Å; chains: 1; bounding box: 46×37×111 Å